Protein AF-A0A0A1TQZ2-F1 (afdb_monomer_lite)

Secondary structure (DSSP, 8-state):
----------------PPPEEEEEESTTSS-EESSS----TT-EEEEEEPSEEEEEEEE-TT-TTSPPTT--B---EEESSS-EEEEE--TTS-TT-TT-EEEEE-

Structure (mmCIF, N/CA/C/O backbone):
data_AF-A0A0A1TQZ2-F1
#
_entry.id   AF-A0A0A1TQZ2-F1
#
loop_
_atom_site.group_PDB
_atom_site.id
_atom_site.type_symbol
_atom_site.label_atom_id
_atom_site.label_alt_id
_atom_site.label_comp_id
_atom_site.label_asym_id
_atom_site.label_entity_id
_atom_site.label_seq_id
_atom_site.pdbx_PDB_ins_code
_atom_site.Cartn_x
_atom_site.Cartn_y
_atom_site.Cartn_z
_atom_site.occupancy
_atom_site.B_iso_or_equiv
_atom_site.auth_seq_id
_atom_site.auth_comp_id
_atom_site.auth_asym_id
_atom_site.auth_atom_id
_atom_site.pdbx_PDB_model_num
ATOM 1 N N . MET A 1 1 ? -65.900 -1.284 19.445 1.00 38.50 1 MET A N 1
ATOM 2 C CA . MET A 1 1 ? -64.768 -1.865 18.692 1.00 38.50 1 MET A CA 1
ATOM 3 C C . MET A 1 1 ? -63.836 -0.723 18.315 1.00 38.50 1 MET A C 1
ATOM 5 O O . MET A 1 1 ? -64.197 0.053 17.445 1.00 38.50 1 MET A O 1
ATOM 9 N N . HIS A 1 2 ? -62.726 -0.532 19.032 1.00 36.62 2 HIS A N 1
ATOM 10 C CA . HIS A 1 2 ? -61.707 0.471 18.688 1.00 36.62 2 HIS A CA 1
ATOM 11 C C . HIS A 1 2 ? -60.490 -0.275 18.140 1.00 36.62 2 HIS A C 1
ATOM 13 O O . HIS A 1 2 ? -59.915 -1.100 18.846 1.00 36.62 2 HIS A O 1
ATOM 19 N N . PHE A 1 3 ? -60.145 -0.021 16.878 1.00 53.34 3 PHE A N 1
ATOM 20 C CA . PHE A 1 3 ? -58.948 -0.552 16.232 1.00 53.34 3 PHE A CA 1
ATOM 21 C C . PHE A 1 3 ? -57.878 0.539 16.232 1.00 53.34 3 PHE A C 1
ATOM 23 O O . PHE A 1 3 ? -58.021 1.558 15.560 1.00 53.34 3 PHE A O 1
ATOM 30 N N . THR A 1 4 ? -56.825 0.338 17.017 1.00 63.91 4 THR A N 1
ATOM 31 C CA . THR A 1 4 ? -55.681 1.249 17.098 1.00 63.91 4 THR A CA 1
ATOM 32 C C . THR A 1 4 ? -54.674 0.853 16.021 1.00 63.91 4 THR A C 1
ATOM 34 O O . THR A 1 4 ? -53.982 -0.153 16.148 1.00 63.91 4 THR A O 1
ATOM 37 N N . THR A 1 5 ? -54.607 1.609 14.930 1.00 61.78 5 THR A N 1
ATOM 38 C CA . THR A 1 5 ? -53.602 1.421 13.873 1.00 61.78 5 THR A CA 1
ATOM 39 C C . THR A 1 5 ? -52.278 2.061 14.284 1.00 61.78 5 THR A C 1
ATOM 41 O O . THR A 1 5 ? -52.148 3.283 14.270 1.00 61.78 5 THR A O 1
ATOM 44 N N . SER A 1 6 ? -51.288 1.238 14.638 1.00 57.56 6 SER A N 1
ATOM 45 C CA . SER A 1 6 ? -49.895 1.669 14.806 1.00 57.56 6 SER A CA 1
ATOM 46 C C . SER A 1 6 ? -49.241 1.879 13.443 1.00 57.56 6 SER A C 1
ATOM 48 O O . SER A 1 6 ? -49.034 0.931 12.686 1.00 57.56 6 SER A O 1
ATOM 50 N N . THR A 1 7 ? -48.891 3.122 13.131 1.00 62.25 7 THR A N 1
ATOM 51 C CA . THR A 1 7 ? -48.046 3.468 11.989 1.00 62.25 7 THR A CA 1
ATOM 52 C C . THR A 1 7 ? -46.588 3.157 12.325 1.00 62.25 7 THR A C 1
ATOM 54 O O . THR A 1 7 ? -45.971 3.806 13.166 1.00 62.25 7 THR A O 1
ATOM 57 N N . VAL A 1 8 ? -46.020 2.141 11.676 1.00 65.12 8 VAL A N 1
ATOM 58 C CA . VAL A 1 8 ? -44.579 1.868 11.739 1.00 65.12 8 VAL A CA 1
ATOM 59 C C . VAL A 1 8 ? -43.886 2.805 10.751 1.00 65.12 8 VAL A C 1
ATOM 61 O O . VAL A 1 8 ? -44.010 2.640 9.540 1.00 65.12 8 VAL A O 1
ATOM 64 N N . VAL A 1 9 ? -43.172 3.809 11.260 1.00 65.00 9 VAL A N 1
ATOM 65 C CA . VAL A 1 9 ? -42.272 4.639 10.448 1.00 65.00 9 VAL A CA 1
ATOM 66 C C . VAL A 1 9 ? -40.970 3.860 10.267 1.00 65.00 9 VAL A C 1
ATOM 68 O O . VAL A 1 9 ? -40.192 3.710 11.207 1.00 65.00 9 VAL A O 1
ATOM 71 N N . ALA A 1 10 ? -40.739 3.332 9.066 1.00 64.31 10 ALA A N 1
ATOM 72 C CA . ALA A 1 10 ? -39.459 2.735 8.702 1.00 64.31 10 ALA A CA 1
ATOM 73 C C . ALA A 1 10 ? -38.427 3.853 8.483 1.00 64.31 10 ALA A C 1
ATOM 75 O O . ALA A 1 10 ? -38.495 4.589 7.498 1.00 64.31 10 ALA A O 1
ATOM 76 N N . ALA A 1 11 ? -37.477 4.000 9.408 1.00 63.69 11 ALA A N 1
ATOM 77 C CA . ALA A 1 11 ? -36.326 4.872 9.215 1.00 63.69 11 ALA A CA 1
ATOM 78 C C . ALA A 1 11 ? -35.381 4.234 8.184 1.00 63.69 11 ALA A C 1
ATOM 80 O O . ALA A 1 11 ? -34.776 3.193 8.440 1.00 63.69 11 ALA A O 1
ATOM 81 N N . LEU A 1 12 ? -35.259 4.852 7.010 1.00 59.38 12 LEU A N 1
ATOM 82 C CA . LEU A 1 12 ? -34.229 4.506 6.036 1.00 59.38 12 LEU A CA 1
ATOM 83 C C . LEU A 1 12 ? -32.889 5.005 6.584 1.00 59.38 12 LEU A C 1
ATOM 85 O O . LEU A 1 12 ? -32.612 6.202 6.567 1.00 59.38 12 LEU A O 1
ATOM 89 N N . ALA A 1 13 ? -32.064 4.095 7.101 1.00 59.69 13 ALA A N 1
ATOM 90 C CA . ALA A 1 13 ? -30.681 4.408 7.423 1.00 59.69 13 ALA A CA 1
ATOM 91 C C . ALA A 1 13 ? -29.925 4.660 6.110 1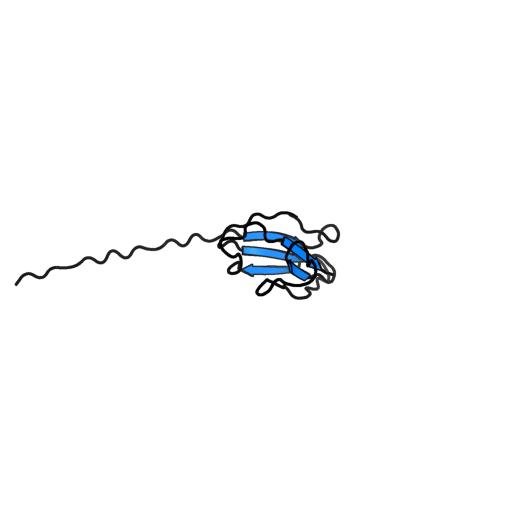.00 59.69 13 ALA A C 1
ATOM 93 O O . ALA A 1 13 ? -29.534 3.724 5.414 1.00 59.69 13 ALA A O 1
ATOM 94 N N . THR A 1 14 ? -29.728 5.926 5.747 1.00 55.84 14 THR A N 1
ATOM 95 C CA . THR A 1 14 ? -28.722 6.316 4.755 1.00 55.84 14 THR A CA 1
ATOM 96 C C . THR A 1 14 ? -27.351 5.963 5.318 1.00 55.84 14 THR A C 1
ATOM 98 O O . THR A 1 14 ? -26.793 6.705 6.124 1.00 55.84 14 THR A O 1
ATOM 101 N N . GLY A 1 15 ? -26.827 4.797 4.938 1.00 57.44 15 GLY A N 1
ATOM 102 C CA . GLY A 1 15 ? -25.435 4.448 5.192 1.00 57.44 15 GLY A CA 1
ATOM 103 C C . GLY A 1 15 ? -24.539 5.452 4.474 1.00 57.44 15 GLY A C 1
ATOM 104 O O . GLY A 1 15 ? -24.659 5.626 3.262 1.00 57.44 15 GLY A O 1
ATOM 105 N N . ALA A 1 16 ? -23.672 6.139 5.214 1.00 60.09 16 ALA A N 1
ATOM 106 C CA . ALA A 1 16 ? -22.617 6.934 4.607 1.00 60.09 16 ALA A CA 1
ATOM 107 C C . ALA A 1 16 ? -21.706 5.981 3.819 1.00 60.09 16 ALA A C 1
ATOM 109 O O . ALA A 1 16 ? -21.101 5.079 4.399 1.00 60.09 16 ALA A O 1
ATOM 110 N N . LEU A 1 17 ? -21.655 6.141 2.496 1.00 68.31 17 LEU A N 1
ATOM 111 C CA . LEU A 1 17 ? -20.662 5.461 1.672 1.00 68.31 17 LEU A CA 1
ATOM 112 C C . LEU A 1 17 ? -19.307 6.081 2.015 1.00 68.31 17 LEU A C 1
ATOM 114 O O . LEU A 1 17 ? -19.134 7.291 1.862 1.00 68.31 17 LEU A O 1
ATOM 118 N N . GLY A 1 18 ? -18.375 5.277 2.525 1.00 73.50 18 GLY A N 1
ATOM 119 C CA . GLY A 1 18 ? -17.022 5.758 2.777 1.00 73.50 18 GLY A CA 1
ATOM 120 C C . GLY A 1 18 ? -16.305 6.125 1.481 1.00 73.50 18 GLY A C 1
ATOM 121 O O . GLY A 1 18 ? -16.644 5.658 0.390 1.00 73.50 18 GLY A O 1
ATOM 122 N N . LYS A 1 19 ? -15.311 6.999 1.601 1.00 82.06 19 LYS A N 1
ATOM 123 C CA . LYS A 1 19 ? -14.514 7.501 0.485 1.00 82.06 19 LYS A CA 1
ATOM 124 C C . LYS A 1 19 ? -13.497 6.451 0.041 1.00 82.06 19 LYS A C 1
ATOM 126 O O . LYS A 1 19 ? -12.905 5.753 0.858 1.00 82.06 19 LYS A O 1
ATOM 131 N N . VAL A 1 20 ? -13.212 6.408 -1.260 1.00 83.88 20 VAL A N 1
ATOM 132 C CA . VAL A 1 20 ? -12.037 5.694 -1.780 1.00 83.88 20 VAL A CA 1
ATOM 133 C C . VAL A 1 20 ? -10.802 6.591 -1.658 1.00 83.88 20 VAL A C 1
ATOM 135 O O . VAL A 1 20 ? -10.809 7.749 -2.083 1.00 83.88 20 VAL A O 1
ATOM 138 N N . VAL A 1 21 ? -9.737 6.072 -1.053 1.00 84.19 21 VAL A N 1
ATOM 139 C CA . VAL A 1 21 ? -8.424 6.711 -0.969 1.00 84.19 21 VAL A CA 1
ATOM 140 C C . VAL A 1 21 ? -7.441 5.912 -1.810 1.00 84.19 21 VAL A C 1
ATOM 142 O O . VAL A 1 21 ? -7.085 4.789 -1.462 1.00 84.19 21 VAL A O 1
ATOM 145 N N . THR A 1 22 ? -6.993 6.503 -2.910 1.00 88.00 22 THR A N 1
ATOM 146 C CA . THR A 1 22 ? -6.009 5.881 -3.795 1.00 88.00 22 THR A CA 1
ATOM 147 C C . THR A 1 22 ? -4.590 6.107 -3.279 1.00 88.00 22 THR A C 1
ATOM 149 O O . THR A 1 22 ? -4.233 7.213 -2.868 1.00 88.00 22 THR A O 1
ATOM 152 N N . VAL A 1 23 ? -3.779 5.052 -3.331 1.00 87.00 23 VAL A N 1
ATOM 153 C CA . VAL A 1 23 ? -2.388 5.009 -2.884 1.00 87.00 23 VAL A CA 1
ATOM 154 C C . VAL A 1 23 ? -1.535 4.396 -3.984 1.00 87.00 23 VAL A C 1
ATOM 156 O O . VAL A 1 23 ? -1.659 3.217 -4.308 1.00 87.00 23 VAL A O 1
ATOM 159 N N . ASN A 1 24 ? -0.627 5.183 -4.544 1.00 90.06 24 ASN A N 1
ATOM 160 C CA . ASN A 1 24 ? 0.345 4.698 -5.511 1.00 90.06 24 ASN A CA 1
ATOM 161 C C . ASN A 1 24 ? 1.479 3.979 -4.782 1.00 90.06 24 ASN A C 1
ATOM 163 O O . ASN A 1 24 ? 2.133 4.554 -3.912 1.00 90.06 24 ASN A O 1
ATOM 167 N N . VAL A 1 25 ? 1.719 2.731 -5.163 1.00 89.19 25 VAL A N 1
ATOM 168 C CA . VAL A 1 25 ? 2.755 1.863 -4.616 1.00 89.19 25 VAL A CA 1
ATOM 169 C C . VAL A 1 25 ? 3.871 1.737 -5.635 1.00 89.19 25 VAL A C 1
ATOM 171 O O . VAL A 1 25 ? 3.676 1.216 -6.731 1.00 89.19 25 VAL A O 1
ATOM 174 N N . ALA A 1 26 ? 5.051 2.204 -5.252 1.00 88.81 26 ALA A N 1
ATOM 175 C CA . ALA A 1 26 ? 6.270 2.110 -6.036 1.00 88.81 26 ALA A CA 1
ATOM 176 C C . ALA A 1 26 ? 6.283 2.863 -7.385 1.00 88.81 26 ALA A C 1
ATOM 178 O O . ALA A 1 26 ? 7.023 2.502 -8.301 1.00 88.81 26 ALA A O 1
ATOM 179 N N . GLN A 1 27 ? 5.483 3.927 -7.519 1.00 88.44 27 GLN A N 1
ATOM 180 C CA . GLN A 1 27 ? 5.447 4.756 -8.734 1.00 88.44 27 GLN A CA 1
ATOM 181 C C . GLN A 1 27 ? 6.773 5.476 -9.003 1.00 88.44 27 GLN A C 1
ATOM 183 O O . GLN A 1 27 ? 7.227 5.545 -10.144 1.00 88.44 27 GLN A O 1
ATOM 188 N N . SER A 1 28 ? 7.383 6.005 -7.941 1.00 86.75 28 SER A N 1
ATOM 189 C CA . SER A 1 28 ? 8.590 6.833 -7.989 1.00 86.75 28 SER A CA 1
ATOM 190 C C . SER A 1 28 ? 9.619 6.309 -6.982 1.00 86.75 28 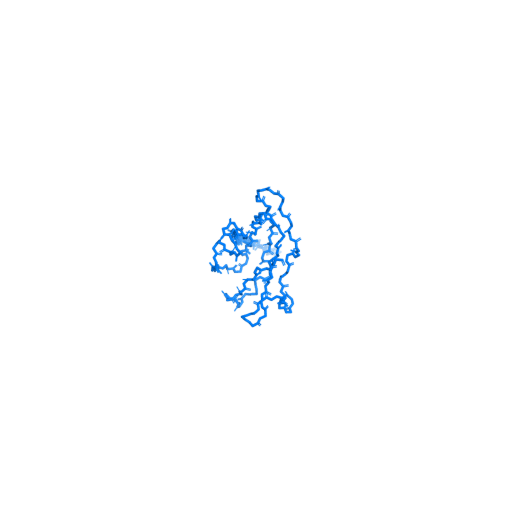SER A C 1
ATOM 192 O O . SER A 1 28 ? 9.941 6.970 -5.997 1.00 86.75 28 SER A O 1
ATOM 194 N N . GLY A 1 29 ? 10.101 5.080 -7.197 1.00 85.00 29 GLY A N 1
ATOM 195 C CA . GLY A 1 29 ? 10.951 4.353 -6.240 1.00 85.00 29 GLY A CA 1
ATOM 196 C C . GLY A 1 29 ? 10.132 3.615 -5.178 1.00 85.00 29 GLY A C 1
ATOM 197 O O . GLY A 1 29 ? 8.917 3.582 -5.280 1.00 85.00 29 GLY A O 1
ATOM 198 N N . LEU A 1 30 ? 10.766 3.024 -4.159 1.00 87.75 30 LEU A N 1
ATOM 199 C CA . LEU A 1 30 ? 10.096 2.215 -3.122 1.00 87.75 30 LEU A CA 1
ATOM 200 C C . LEU A 1 30 ? 9.341 3.079 -2.096 1.00 87.75 30 LEU A C 1
ATOM 202 O O . LEU A 1 30 ? 9.700 3.139 -0.923 1.00 87.75 30 LEU A O 1
ATOM 206 N N . THR A 1 31 ? 8.309 3.782 -2.554 1.00 87.88 31 THR A N 1
ATOM 207 C CA . THR A 1 31 ? 7.519 4.718 -1.750 1.00 87.88 31 THR A CA 1
ATOM 208 C C . THR A 1 31 ? 6.020 4.536 -1.966 1.00 87.88 31 THR A C 1
ATOM 210 O O . THR A 1 31 ? 5.575 4.032 -3.003 1.00 87.88 31 THR A O 1
ATOM 213 N N . PHE A 1 32 ? 5.247 4.979 -0.973 1.00 87.56 32 PHE A N 1
ATOM 214 C CA . PHE A 1 32 ? 3.816 5.230 -1.102 1.00 87.56 32 PHE A CA 1
ATOM 215 C C . PHE A 1 32 ? 3.568 6.690 -1.476 1.00 87.56 32 PHE A C 1
ATOM 217 O O . PHE A 1 32 ? 4.236 7.588 -0.958 1.00 87.56 32 PHE A O 1
ATOM 224 N N . SER A 1 33 ? 2.582 6.940 -2.335 1.00 89.50 33 SER A N 1
ATOM 225 C CA . SER A 1 33 ? 2.094 8.288 -2.623 1.00 89.50 33 SER A CA 1
ATOM 226 C C . SER A 1 33 ? 0.560 8.321 -2.619 1.00 89.50 33 SER A C 1
ATOM 228 O O . SER A 1 33 ? -0.050 7.716 -3.501 1.00 89.50 33 SER A O 1
ATOM 230 N N . PRO A 1 34 ? -0.080 9.012 -1.659 1.00 87.19 34 PRO A N 1
ATOM 231 C CA . PRO A 1 34 ? 0.536 9.704 -0.522 1.00 87.19 34 PRO A CA 1
ATOM 232 C C . PRO A 1 34 ? 1.194 8.733 0.478 1.00 87.19 34 PRO A C 1
ATOM 234 O O . PRO A 1 34 ? 0.779 7.585 0.607 1.00 87.19 34 PRO A O 1
ATOM 237 N N . ASN A 1 35 ? 2.223 9.203 1.189 1.00 81.81 35 ASN A N 1
ATOM 238 C CA . ASN A 1 35 ? 2.933 8.432 2.223 1.00 81.81 35 ASN A CA 1
ATOM 239 C C . ASN A 1 35 ? 2.305 8.554 3.620 1.00 81.81 35 ASN A C 1
ATOM 241 O O . ASN A 1 35 ? 2.731 7.869 4.543 1.00 81.81 35 ASN A O 1
ATOM 245 N N . ASN A 1 36 ? 1.316 9.433 3.771 1.00 79.75 36 ASN A N 1
ATOM 246 C CA . ASN A 1 36 ? 0.522 9.583 4.975 1.00 79.75 36 ASN A CA 1
ATOM 247 C C . ASN A 1 36 ? -0.948 9.691 4.575 1.00 79.75 36 ASN A C 1
ATOM 249 O O . ASN A 1 36 ? -1.313 10.536 3.753 1.00 79.75 36 ASN A O 1
ATOM 253 N N . ILE A 1 37 ? -1.783 8.820 5.133 1.00 76.62 37 ILE A N 1
ATOM 254 C CA . ILE A 1 37 ? -3.197 8.712 4.790 1.00 76.62 37 ILE A CA 1
ATOM 255 C C . ILE A 1 37 ? -3.994 8.739 6.078 1.00 76.62 37 ILE A C 1
ATOM 257 O O . ILE A 1 37 ? -3.856 7.857 6.917 1.00 76.62 37 ILE A O 1
ATOM 261 N N . LYS A 1 38 ? -4.889 9.718 6.185 1.00 74.81 38 LYS A N 1
ATOM 262 C CA . LYS A 1 38 ? -5.960 9.698 7.172 1.00 74.81 38 LYS A CA 1
ATOM 263 C C . LYS A 1 38 ? -7.223 9.184 6.484 1.00 74.81 38 LYS A C 1
ATOM 265 O O . LYS A 1 38 ? -7.746 9.861 5.598 1.00 74.81 38 LYS A O 1
ATOM 270 N N . ALA A 1 39 ? -7.663 7.988 6.858 1.00 72.94 39 ALA A N 1
ATOM 271 C CA . ALA A 1 39 ? -8.890 7.367 6.368 1.00 72.94 39 ALA A CA 1
ATOM 272 C C . ALA A 1 39 ? -9.849 7.156 7.542 1.00 72.94 39 ALA A C 1
ATOM 274 O O . ALA A 1 39 ? -9.431 6.726 8.619 1.00 72.94 39 ALA A O 1
ATOM 275 N N . ASP A 1 40 ? -11.119 7.491 7.343 1.00 73.56 40 ASP A N 1
ATOM 276 C CA . ASP A 1 40 ? -12.144 7.336 8.368 1.00 73.56 40 ASP A CA 1
ATOM 277 C C . ASP A 1 40 ? -12.792 5.942 8.275 1.00 73.56 40 ASP A C 1
ATOM 279 O O . ASP A 1 40 ? -12.641 5.206 7.296 1.00 73.56 40 ASP A O 1
ATOM 283 N N . LYS A 1 41 ? -13.518 5.533 9.322 1.00 72.94 41 LYS A N 1
ATOM 284 C CA . LYS A 1 41 ? -14.193 4.229 9.330 1.00 72.94 41 LYS A CA 1
ATOM 285 C C . LYS A 1 41 ? -15.175 4.135 8.158 1.00 72.94 41 LYS A C 1
ATOM 287 O O . LYS A 1 41 ? -16.091 4.945 8.054 1.00 72.94 41 LYS A O 1
ATOM 292 N N . GLY A 1 42 ? -15.036 3.083 7.355 1.00 73.75 42 GLY A N 1
ATOM 293 C CA . GLY A 1 42 ? -15.870 2.844 6.176 1.00 73.75 42 GLY A CA 1
ATOM 294 C C . GLY A 1 42 ? -15.222 3.296 4.870 1.00 73.75 42 GLY A C 1
ATOM 295 O O . GLY A 1 42 ? -15.698 2.887 3.811 1.00 73.75 42 GLY A O 1
ATOM 296 N N . ASP A 1 43 ? -14.131 4.066 4.926 1.00 77.94 43 ASP A N 1
ATOM 297 C CA . ASP A 1 43 ? -13.320 4.370 3.751 1.00 77.94 43 ASP A CA 1
ATOM 298 C C . ASP A 1 43 ? -12.685 3.100 3.172 1.00 77.94 43 ASP A C 1
ATOM 300 O O . ASP A 1 43 ? -12.469 2.090 3.843 1.00 77.94 43 ASP A O 1
ATOM 304 N N . THR A 1 44 ? -12.377 3.158 1.885 1.00 79.25 44 THR A N 1
ATOM 305 C CA . THR A 1 44 ? -11.737 2.087 1.121 1.00 79.25 44 THR A CA 1
ATOM 306 C C . THR A 1 44 ? -10.358 2.556 0.699 1.00 79.25 44 THR A C 1
ATOM 308 O O . THR A 1 44 ? -10.227 3.655 0.168 1.00 79.25 44 THR A O 1
ATOM 311 N N . LEU A 1 45 ? -9.330 1.736 0.909 1.00 82.62 45 LEU A N 1
ATOM 312 C CA . LEU A 1 45 ? -7.992 2.025 0.399 1.00 82.62 45 LEU A CA 1
ATOM 313 C C . LEU A 1 45 ? -7.795 1.284 -0.922 1.00 82.62 45 LEU A C 1
ATOM 315 O O . LEU A 1 45 ? -8.033 0.083 -1.023 1.00 82.62 45 LEU A O 1
ATOM 319 N N . GLU A 1 46 ? -7.361 1.998 -1.949 1.00 85.94 46 GLU A N 1
ATOM 320 C CA . GLU A 1 46 ? -7.095 1.436 -3.266 1.00 85.94 46 GLU A CA 1
ATOM 321 C C . GLU A 1 46 ? -5.604 1.549 -3.567 1.00 85.94 46 GLU A C 1
ATOM 323 O O . GLU A 1 46 ? -5.080 2.649 -3.724 1.00 85.94 46 GLU A O 1
ATOM 328 N N . PHE A 1 47 ? -4.909 0.415 -3.645 1.00 87.00 47 PHE A N 1
ATOM 329 C CA . PHE A 1 47 ? -3.468 0.389 -3.877 1.00 87.00 47 PHE A CA 1
ATOM 330 C C . PHE A 1 47 ? -3.176 0.155 -5.358 1.00 87.00 47 PHE A C 1
ATOM 332 O O . PHE A 1 47 ? -3.563 -0.863 -5.933 1.00 87.00 47 PHE A O 1
ATOM 339 N N . HIS A 1 48 ? -2.481 1.099 -5.986 1.00 89.56 48 HIS A N 1
ATOM 340 C CA . HIS A 1 48 ? -2.045 1.012 -7.378 1.00 89.56 48 HIS A CA 1
ATOM 341 C C . HIS A 1 48 ? -0.585 0.588 -7.420 1.00 89.56 48 HIS A C 1
ATOM 343 O O . HIS A 1 48 ? 0.307 1.373 -7.114 1.00 89.56 48 HIS A O 1
ATOM 349 N N . PHE A 1 49 ? -0.336 -0.657 -7.803 1.00 88.44 49 PHE A N 1
ATOM 350 C CA . PHE A 1 49 ? 0.996 -1.234 -7.898 1.00 88.44 49 PHE A CA 1
ATOM 351 C C . PHE A 1 49 ? 1.639 -0.903 -9.243 1.00 88.44 49 PHE A C 1
ATOM 353 O O . PHE A 1 49 ? 1.156 -1.303 -10.305 1.00 88.44 49 PHE A O 1
ATOM 360 N N . TYR A 1 50 ? 2.749 -0.179 -9.187 1.00 87.62 50 TYR A N 1
ATOM 361 C CA . TYR A 1 50 ? 3.606 0.112 -10.333 1.00 87.62 50 TYR A CA 1
ATOM 362 C C . TYR A 1 50 ? 4.608 -1.037 -10.555 1.00 87.62 50 TYR A C 1
ATOM 364 O O . TYR A 1 50 ? 4.633 -1.979 -9.758 1.00 87.62 50 TYR A O 1
ATOM 372 N N . PRO A 1 51 ? 5.379 -1.038 -11.663 1.00 88.50 51 PRO A N 1
ATOM 373 C CA . PRO A 1 51 ? 6.165 -2.196 -12.077 1.00 88.50 51 PRO A CA 1
ATOM 374 C C . PRO A 1 51 ? 7.063 -2.811 -10.994 1.00 88.50 51 PRO A C 1
ATOM 376 O O . PRO A 1 51 ? 7.521 -2.123 -10.077 1.00 88.50 51 PRO A O 1
ATOM 379 N N . ASN A 1 52 ? 7.385 -4.093 -11.197 1.00 85.38 52 ASN A N 1
ATOM 380 C CA . ASN A 1 52 ? 8.068 -5.025 -10.285 1.00 85.38 52 ASN A CA 1
ATOM 381 C C . ASN A 1 52 ? 7.110 -5.788 -9.350 1.00 85.38 52 ASN A C 1
ATOM 383 O O . ASN A 1 52 ? 5.901 -5.832 -9.577 1.00 85.38 52 ASN A O 1
ATOM 387 N N . SER A 1 53 ? 7.688 -6.501 -8.380 1.00 87.06 53 SER A N 1
ATOM 388 C CA . SER A 1 53 ? 6.972 -7.275 -7.365 1.00 87.06 53 SER A CA 1
ATOM 389 C C . SER A 1 53 ? 6.954 -6.468 -6.075 1.00 87.06 53 SER A C 1
ATOM 391 O O . SER A 1 53 ? 8.016 -6.102 -5.589 1.00 87.06 53 SER A O 1
ATOM 393 N N . HIS A 1 54 ? 5.763 -6.179 -5.559 1.00 88.12 54 HIS A N 1
ATOM 394 C CA . HIS A 1 54 ? 5.582 -5.403 -4.334 1.00 88.12 54 HIS A CA 1
ATOM 395 C C . HIS A 1 54 ? 4.433 -5.980 -3.518 1.00 88.12 54 HIS A C 1
ATOM 397 O O . HIS A 1 54 ? 3.499 -6.562 -4.068 1.00 88.12 54 HIS A O 1
ATOM 403 N N . SER A 1 55 ? 4.448 -5.767 -2.211 1.00 85.75 55 SER A N 1
ATOM 404 C CA . SER A 1 55 ? 3.296 -6.016 -1.351 1.00 85.75 55 SER A CA 1
ATOM 405 C C . SER A 1 55 ? 3.088 -4.909 -0.333 1.00 85.75 55 SER A C 1
ATOM 407 O O . SER A 1 55 ? 4.015 -4.195 0.041 1.00 85.75 55 SER A O 1
ATOM 409 N N . VAL A 1 56 ? 1.838 -4.776 0.101 1.00 85.31 56 VAL A N 1
ATOM 410 C CA . VAL A 1 56 ? 1.418 -3.857 1.152 1.00 85.31 56 VAL A CA 1
ATOM 411 C C . VAL A 1 56 ? 1.040 -4.665 2.376 1.00 85.31 56 VAL A C 1
ATOM 413 O O . VAL A 1 56 ? 0.252 -5.613 2.296 1.00 85.31 56 VAL A O 1
ATOM 416 N N . VAL A 1 57 ? 1.604 -4.278 3.512 1.00 81.75 57 VAL A N 1
ATOM 417 C CA . VAL A 1 57 ? 1.313 -4.884 4.804 1.00 81.75 57 VAL A CA 1
ATOM 418 C C . VAL A 1 57 ? 0.920 -3.815 5.814 1.00 81.75 57 VAL A C 1
ATOM 420 O O . VAL A 1 57 ? 1.512 -2.736 5.867 1.00 81.75 57 VAL A O 1
ATOM 423 N N . GLN A 1 58 ? -0.101 -4.124 6.605 1.00 78.19 58 GLN A N 1
ATOM 424 C CA . GLN A 1 58 ? -0.489 -3.343 7.769 1.00 78.19 58 GLN A CA 1
ATOM 425 C C . GLN A 1 58 ? 0.404 -3.738 8.945 1.00 78.19 58 GLN A C 1
ATOM 427 O O . GLN A 1 58 ? 0.301 -4.860 9.445 1.00 78.19 58 GLN A O 1
ATOM 432 N N . GLY A 1 59 ? 1.285 -2.840 9.375 1.00 72.50 59 GLY A N 1
ATOM 433 C CA . GLY A 1 59 ? 2.241 -3.105 10.449 1.00 72.50 59 GLY A CA 1
ATOM 434 C C . GLY A 1 59 ? 2.092 -2.128 11.610 1.00 72.50 59 GLY A C 1
ATOM 435 O O . GLY A 1 59 ? 1.474 -1.072 11.483 1.00 72.50 59 GLY A O 1
ATOM 436 N N . ASP A 1 60 ? 2.715 -2.463 12.736 1.00 67.9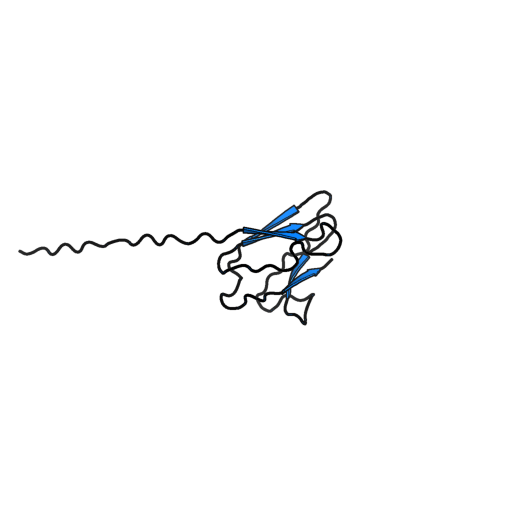4 60 ASP A N 1
ATOM 437 C CA . ASP A 1 60 ? 3.054 -1.477 13.759 1.00 67.94 60 ASP A CA 1
ATOM 438 C C . ASP A 1 60 ? 4.429 -0.870 13.434 1.00 67.94 60 ASP A C 1
ATOM 440 O O . ASP A 1 60 ? 5.232 -1.490 12.731 1.00 67.94 60 ASP A O 1
ATOM 444 N N . GLY A 1 61 ? 4.709 0.327 13.965 1.00 62.91 61 GLY A N 1
ATOM 445 C CA . GLY A 1 61 ? 5.987 1.057 13.871 1.00 62.91 61 GLY A CA 1
ATOM 446 C C . GLY A 1 61 ? 7.264 0.200 13.948 1.00 62.91 61 GLY A C 1
ATOM 447 O O . GLY A 1 61 ? 8.305 0.575 13.408 1.00 62.91 61 GLY A O 1
ATOM 448 N N . SER A 1 62 ? 7.175 -0.949 14.617 1.00 65.94 62 SER A N 1
ATOM 449 C CA . SER A 1 62 ? 8.272 -1.822 15.022 1.00 65.94 62 SER A CA 1
ATOM 450 C C . SER A 1 62 ? 8.466 -3.028 14.093 1.00 65.94 62 SER A C 1
ATOM 452 O O . SER A 1 62 ? 9.505 -3.691 14.163 1.00 65.94 62 SER A O 1
ATOM 454 N N . LYS A 1 63 ? 7.482 -3.354 13.243 1.00 63.97 63 LYS A N 1
ATOM 455 C CA . LYS A 1 63 ? 7.414 -4.605 12.465 1.00 63.97 63 LYS A CA 1
ATOM 456 C C . LYS A 1 63 ? 7.029 -4.344 11.004 1.00 63.97 63 LYS A C 1
ATOM 458 O O . LYS A 1 63 ? 6.010 -4.822 10.519 1.00 63.97 63 LYS A O 1
ATOM 463 N N . ALA A 1 64 ? 7.901 -3.662 10.263 1.00 60.56 64 ALA A N 1
ATOM 464 C CA . ALA A 1 64 ? 7.652 -3.278 8.867 1.00 60.56 64 ALA A CA 1
ATOM 465 C C . ALA A 1 64 ? 7.325 -4.438 7.898 1.00 60.56 64 ALA A C 1
ATOM 467 O O . ALA A 1 64 ? 6.704 -4.223 6.864 1.00 60.56 64 ALA A O 1
ATOM 468 N N . CYS A 1 65 ? 7.741 -5.668 8.210 1.00 67.12 65 CYS A N 1
ATOM 469 C CA . CYS A 1 65 ? 7.592 -6.818 7.310 1.00 67.12 65 CYS A CA 1
ATOM 470 C C . CYS A 1 65 ? 6.647 -7.904 7.841 1.00 67.12 65 CYS A C 1
ATOM 472 O O . CYS A 1 65 ? 6.552 -8.965 7.226 1.00 67.12 65 CYS A O 1
ATOM 474 N N . GLN A 1 66 ? 5.988 -7.689 8.984 1.00 67.75 66 GLN A N 1
ATOM 475 C CA . GLN A 1 66 ? 5.032 -8.650 9.532 1.00 67.75 66 GLN A CA 1
ATOM 476 C C . GLN A 1 66 ? 3.671 -7.982 9.697 1.00 67.75 66 GLN A C 1
ATOM 478 O O . GLN A 1 66 ? 3.603 -6.939 10.347 1.00 67.75 66 GLN A O 1
ATOM 483 N N . PRO A 1 67 ? 2.593 -8.565 9.141 1.00 66.75 67 PRO A N 1
ATOM 484 C CA . PRO A 1 67 ? 1.263 -8.066 9.425 1.00 66.75 67 PRO A CA 1
ATOM 485 C C . PRO A 1 67 ? 1.020 -8.141 10.928 1.00 66.75 67 PRO A C 1
ATOM 487 O O . PRO A 1 67 ? 1.358 -9.140 11.573 1.00 66.75 67 PRO A O 1
ATOM 490 N N . ILE A 1 68 ? 0.416 -7.093 11.481 1.00 73.69 68 ILE A N 1
ATOM 491 C CA . ILE A 1 68 ? -0.131 -7.168 12.835 1.00 73.69 68 ILE A CA 1
ATOM 492 C C . ILE A 1 68 ? -1.157 -8.306 12.913 1.00 73.69 68 ILE A C 1
ATOM 494 O O . ILE A 1 68 ? -1.725 -8.728 11.902 1.00 73.69 68 ILE A O 1
ATOM 498 N N . ALA A 1 69 ? -1.409 -8.829 14.112 1.00 73.88 69 ALA A N 1
ATOM 499 C CA . ALA A 1 69 ? -2.409 -9.878 14.292 1.00 73.88 69 ALA A CA 1
ATOM 500 C C . ALA A 1 69 ? -3.790 -9.390 13.809 1.00 73.88 69 ALA A C 1
ATOM 502 O O . ALA A 1 69 ? -4.324 -8.416 14.331 1.00 73.88 69 ALA A O 1
ATOM 503 N N . GLY A 1 70 ? -4.350 -10.056 12.794 1.00 73.38 70 GLY A N 1
ATOM 504 C CA . GLY A 1 70 ? -5.603 -9.639 12.148 1.00 73.38 70 GLY A CA 1
ATOM 505 C C . GLY A 1 70 ? -5.473 -8.460 11.171 1.00 73.38 70 GLY A C 1
ATOM 506 O O . GLY A 1 70 ? -6.490 -7.975 10.681 1.00 73.38 70 GLY A O 1
ATOM 507 N N . GLY A 1 71 ? -4.251 -8.006 10.884 1.00 74.81 71 GLY A N 1
ATOM 508 C CA . GLY A 1 71 ? -3.960 -6.934 9.936 1.00 74.81 71 GLY A CA 1
ATOM 509 C C . GLY A 1 71 ? -3.969 -7.387 8.478 1.00 74.81 71 GLY A C 1
ATOM 510 O O . GLY A 1 71 ? -3.927 -8.576 8.158 1.00 74.81 71 GLY A O 1
ATOM 511 N N . PHE A 1 72 ? -4.003 -6.411 7.576 1.00 78.56 72 PHE A N 1
ATOM 512 C CA . PHE A 1 72 ? -3.998 -6.654 6.140 1.00 78.56 72 PHE A CA 1
ATOM 513 C C . PHE A 1 72 ? -2.623 -7.068 5.596 1.00 78.56 72 PHE A C 1
ATOM 515 O O . PHE A 1 72 ? -1.587 -6.499 5.946 1.00 78.56 72 PHE A O 1
ATOM 522 N N . TYR A 1 73 ? -2.639 -8.003 4.646 1.00 83.06 73 TYR A N 1
ATOM 523 C CA . TYR A 1 73 ? -1.520 -8.306 3.762 1.00 83.06 73 TYR A CA 1
ATOM 524 C C . TYR A 1 73 ? -2.045 -8.527 2.341 1.00 83.06 73 TYR A C 1
ATOM 526 O O . TYR A 1 73 ? -2.894 -9.392 2.127 1.00 83.06 73 TYR A O 1
ATOM 534 N N . SER A 1 74 ? -1.539 -7.768 1.364 1.00 81.56 74 SER A N 1
ATOM 535 C CA . SER A 1 74 ? -2.011 -7.855 -0.028 1.00 81.56 74 SER A CA 1
ATOM 536 C C . SER A 1 74 ? -1.574 -9.127 -0.757 1.00 81.56 74 SER A C 1
ATOM 538 O O . SER A 1 74 ? -2.100 -9.423 -1.827 1.00 81.56 74 SER A O 1
ATOM 540 N N . GLY A 1 75 ? -0.560 -9.834 -0.247 1.00 83.06 75 GLY A N 1
ATOM 541 C CA . GLY A 1 75 ? 0.235 -10.740 -1.077 1.00 83.06 75 GLY A CA 1
ATOM 542 C C . GLY A 1 75 ? 1.140 -9.976 -2.050 1.00 83.06 75 GLY A C 1
ATOM 543 O O . GLY A 1 75 ? 0.974 -8.772 -2.260 1.00 83.06 75 GLY A O 1
ATOM 544 N N . VAL A 1 76 ? 2.113 -10.674 -2.641 1.00 85.81 76 VAL A N 1
ATOM 545 C CA . VAL A 1 76 ? 3.002 -10.096 -3.663 1.00 85.81 76 VAL A CA 1
ATOM 546 C C . VAL A 1 76 ? 2.218 -9.851 -4.949 1.00 85.81 76 VAL A C 1
ATOM 548 O O . VAL A 1 76 ? 1.828 -10.792 -5.644 1.00 85.81 76 VAL A O 1
ATOM 551 N N . VAL A 1 77 ? 2.040 -8.580 -5.289 1.00 85.31 77 VAL A N 1
ATOM 552 C CA . VAL A 1 77 ? 1.453 -8.119 -6.542 1.00 85.31 77 VAL A CA 1
ATOM 553 C C . VAL A 1 77 ? 2.583 -7.860 -7.531 1.00 85.31 77 VAL A C 1
ATOM 555 O O . VAL A 1 77 ? 3.496 -7.078 -7.266 1.00 85.31 77 VAL A O 1
ATOM 558 N N . LYS A 1 78 ? 2.537 -8.539 -8.681 1.00 84.25 78 LYS A N 1
ATOM 559 C CA . LYS A 1 78 ? 3.484 -8.323 -9.780 1.00 84.25 78 LYS A CA 1
ATOM 560 C C . LYS A 1 78 ? 2.839 -7.448 -10.844 1.00 84.25 78 LYS A C 1
ATOM 562 O O . LYS A 1 78 ? 1.800 -7.823 -11.379 1.00 84.25 78 LYS A O 1
ATOM 567 N N . SER A 1 79 ? 3.484 -6.342 -11.200 1.00 81.56 79 SER A N 1
ATOM 568 C CA . SER A 1 79 ? 3.103 -5.543 -12.366 1.00 81.56 79 SER A CA 1
ATOM 569 C C . SER A 1 79 ? 4.223 -5.571 -13.411 1.00 81.56 79 SER A C 1
ATOM 571 O O . SER A 1 79 ? 5.369 -5.223 -13.121 1.00 81.56 79 SER A O 1
ATOM 573 N N . SER A 1 80 ? 3.908 -6.026 -14.628 1.00 73.25 80 SER A N 1
ATOM 574 C CA . SER A 1 80 ? 4.864 -6.177 -15.742 1.00 73.25 80 SER A CA 1
ATOM 575 C C . SER A 1 80 ? 4.923 -4.965 -16.683 1.00 73.25 80 SER A C 1
ATOM 577 O O . SER A 1 80 ? 5.712 -4.963 -17.623 1.00 73.25 80 SER A O 1
ATOM 579 N N . GLY A 1 81 ? 4.104 -3.935 -16.445 1.00 64.81 81 GLY A N 1
ATOM 580 C CA . GLY A 1 81 ? 4.067 -2.699 -17.230 1.00 64.81 81 GLY A CA 1
ATOM 581 C C . GLY A 1 81 ? 2.775 -1.920 -16.976 1.00 64.81 81 GLY A C 1
ATOM 582 O O . GLY A 1 81 ? 1.691 -2.444 -17.208 1.00 64.81 81 GLY A O 1
ATOM 583 N N . GLY A 1 82 ? 2.891 -0.678 -16.498 1.00 67.25 82 GLY A N 1
ATOM 584 C CA . GLY A 1 82 ? 1.745 0.140 -16.078 1.00 67.25 82 GLY A CA 1
ATOM 585 C C . GLY A 1 82 ? 1.268 -0.136 -14.643 1.00 67.25 82 GLY A C 1
ATOM 586 O O . GLY A 1 82 ? 1.938 -0.820 -13.867 1.00 67.25 82 GLY A O 1
ATOM 587 N N . MET A 1 83 ? 0.124 0.450 -14.281 1.00 70.50 83 MET A N 1
ATOM 588 C CA . MET A 1 83 ? -0.505 0.310 -12.961 1.00 70.50 83 MET A CA 1
ATOM 589 C C . MET A 1 83 ? -1.381 -0.945 -12.901 1.00 70.50 83 MET A C 1
ATOM 591 O O . MET A 1 83 ? -2.233 -1.139 -13.765 1.00 70.50 83 MET A O 1
ATOM 595 N N . ASN A 1 84 ? -1.220 -1.755 -11.853 1.00 74.56 84 ASN A N 1
ATOM 596 C CA . ASN A 1 84 ? -2.188 -2.776 -11.450 1.00 74.56 84 ASN A CA 1
ATOM 597 C C . ASN A 1 84 ? -2.922 -2.306 -10.191 1.00 74.56 84 ASN A C 1
ATOM 599 O O . ASN A 1 84 ? -2.296 -2.103 -9.152 1.00 74.56 84 ASN A O 1
ATOM 603 N N . ALA A 1 85 ? -4.241 -2.130 -10.269 1.00 66.88 85 ALA A N 1
ATOM 604 C CA . ALA A 1 85 ? -5.047 -1.731 -9.120 1.00 66.88 85 ALA A CA 1
ATOM 605 C C . ALA A 1 85 ? -5.482 -2.959 -8.313 1.00 66.88 85 ALA A C 1
ATOM 607 O O . ALA A 1 85 ? -6.044 -3.906 -8.863 1.00 66.88 85 ALA A O 1
ATOM 608 N N . SER A 1 86 ? -5.252 -2.919 -7.003 1.00 69.81 86 SER A N 1
ATOM 609 C CA . SER A 1 86 ? -5.832 -3.855 -6.046 1.00 69.81 86 SER A CA 1
ATOM 610 C C . SER A 1 86 ? -6.714 -3.063 -5.084 1.00 69.81 86 SER A C 1
ATOM 612 O O . SER A 1 86 ? -6.236 -2.182 -4.364 1.00 69.81 86 SER A O 1
ATOM 614 N N . LEU A 1 87 ? -8.020 -3.337 -5.117 1.00 62.56 87 LEU A N 1
ATOM 615 C CA . LEU A 1 87 ? -9.007 -2.639 -4.298 1.00 62.56 87 LEU A CA 1
ATOM 616 C C . LEU A 1 87 ? -9.141 -3.334 -2.944 1.00 62.56 87 LEU A C 1
ATOM 618 O O . LEU A 1 87 ? -9.458 -4.524 -2.886 1.00 62.56 87 LEU A O 1
ATOM 622 N N . PHE A 1 88 ? -8.957 -2.585 -1.859 1.00 67.62 88 PHE A N 1
ATOM 623 C CA . PHE A 1 88 ? -9.149 -3.091 -0.511 1.00 67.62 88 PHE A CA 1
ATOM 624 C C . PHE A 1 88 ? -10.313 -2.384 0.190 1.00 67.62 88 PHE A C 1
ATOM 626 O O . PHE A 1 88 ? -10.227 -1.228 0.609 1.00 67.62 88 PHE A O 1
ATOM 633 N N . LEU A 1 89 ? -11.420 -3.114 0.338 1.00 57.69 89 LEU A N 1
ATOM 634 C CA . LEU A 1 89 ? -12.616 -2.658 1.043 1.00 57.69 89 LEU A CA 1
ATOM 635 C C . LEU A 1 89 ? -12.324 -2.607 2.548 1.00 57.69 89 LEU A C 1
ATOM 637 O O . LEU A 1 89 ? -12.194 -3.638 3.211 1.00 57.69 89 LEU A O 1
ATOM 641 N N . GLY A 1 90 ? -12.210 -1.387 3.075 1.00 53.81 90 GLY A N 1
ATOM 642 C CA . GLY A 1 90 ? -11.763 -1.070 4.430 1.00 53.81 90 GLY A CA 1
ATOM 643 C C . GLY A 1 90 ? -12.775 -1.376 5.534 1.00 53.81 90 GLY A C 1
ATOM 644 O O . GLY A 1 90 ? -12.978 -0.571 6.438 1.00 53.81 90 GLY A O 1
ATOM 645 N N . SER A 1 91 ? -13.349 -2.581 5.549 1.00 48.78 91 SER A N 1
ATOM 646 C CA . SER A 1 91 ? -14.000 -3.085 6.766 1.00 48.78 91 SER A CA 1
ATOM 647 C C . SER A 1 91 ? -12.989 -3.392 7.887 1.00 48.78 91 SER A C 1
ATOM 649 O O . SER A 1 91 ? -13.410 -3.746 8.988 1.00 48.78 91 SER A O 1
ATOM 651 N N . LEU A 1 92 ? -11.678 -3.273 7.627 1.00 48.88 92 LEU A N 1
ATOM 652 C CA . LEU A 1 92 ? -10.610 -3.554 8.593 1.00 48.88 92 LEU A CA 1
ATOM 653 C C . LEU A 1 92 ? -9.960 -2.311 9.213 1.00 48.88 92 LEU A C 1
ATOM 655 O O . LEU A 1 92 ? -9.030 -2.499 9.984 1.00 48.88 92 LEU A O 1
ATOM 659 N N . ILE A 1 93 ? -10.408 -1.074 8.936 1.00 54.16 93 ILE A N 1
ATOM 660 C CA . ILE A 1 93 ? -9.973 0.071 9.759 1.00 54.16 93 ILE A CA 1
ATOM 661 C C . ILE A 1 93 ? -10.694 -0.074 11.104 1.00 54.16 93 ILE A C 1
ATOM 663 O O . ILE A 1 93 ? -11.910 0.169 11.166 1.00 54.16 93 ILE A O 1
ATOM 667 N N . PRO A 1 94 ? -10.016 -0.509 12.186 1.00 48.00 94 PRO A N 1
ATOM 668 C CA . PRO A 1 94 ? -10.653 -0.570 13.486 1.00 48.00 94 PRO A CA 1
ATOM 669 C C . PRO A 1 94 ? -11.024 0.866 13.834 1.00 48.00 94 PRO A C 1
ATOM 671 O O . PRO A 1 94 ? -10.227 1.786 13.664 1.00 48.00 94 PRO A O 1
ATOM 674 N N . SER A 1 95 ? -12.243 1.079 14.321 1.00 44.66 95 SER A N 1
ATOM 675 C CA . SER A 1 95 ? -12.817 2.403 14.589 1.00 44.66 95 SER A CA 1
ATOM 676 C C . SER A 1 95 ? -12.099 3.234 15.664 1.00 44.66 95 SER A C 1
ATOM 678 O O . SER A 1 95 ? -12.666 4.207 16.149 1.00 44.66 95 SER A O 1
ATOM 680 N N . HIS A 1 96 ? -10.888 2.847 16.055 1.00 42.16 96 HIS A N 1
ATOM 681 C CA . HIS A 1 96 ? -10.102 3.460 17.112 1.00 42.16 96 HIS A CA 1
ATOM 682 C C . HIS A 1 96 ? -8.640 3.749 16.718 1.00 42.16 96 HIS A C 1
ATOM 684 O O . HIS A 1 96 ? -7.919 4.325 17.524 1.00 42.16 96 HIS A O 1
ATOM 690 N N . GLU A 1 97 ? -8.186 3.409 15.503 1.00 51.75 97 GLU A N 1
ATOM 691 C CA . GLU A 1 97 ? -6.762 3.533 15.154 1.00 51.75 97 GLU A CA 1
ATOM 692 C C . GLU A 1 97 ? -6.564 4.318 13.856 1.00 51.75 97 GLU A C 1
ATOM 694 O O . GLU A 1 97 ? -6.392 3.774 12.767 1.00 51.75 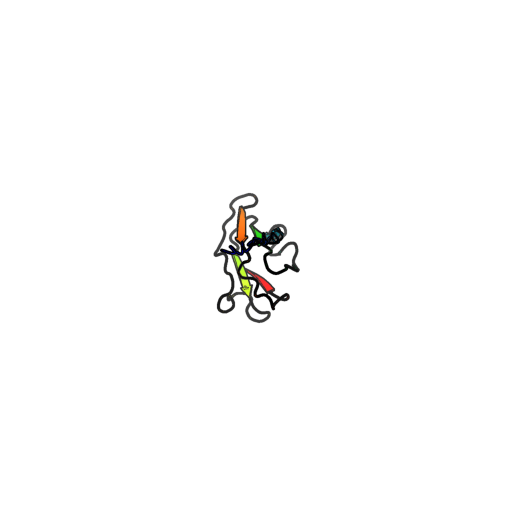97 GLU A O 1
ATOM 699 N N . GLN A 1 98 ? -6.612 5.645 13.994 1.00 46.06 98 GLN A N 1
ATOM 700 C CA . GLN A 1 98 ? -6.316 6.600 12.918 1.00 46.06 98 GLN A CA 1
ATOM 701 C C . GLN A 1 98 ? -4.812 6.652 12.565 1.00 46.06 98 GLN A C 1
ATOM 703 O O . GLN A 1 98 ? -4.440 7.387 11.657 1.00 46.06 98 GLN A O 1
ATOM 708 N N . ASP A 1 99 ? -3.983 5.832 13.227 1.00 53.44 99 ASP A N 1
ATOM 709 C CA . ASP A 1 99 ? -2.519 5.773 13.103 1.00 53.44 99 ASP A CA 1
ATOM 710 C C . ASP A 1 99 ? -2.034 4.410 12.569 1.00 53.44 99 ASP A C 1
ATOM 712 O O . ASP A 1 99 ? -1.020 3.862 13.000 1.00 53.44 99 ASP A O 1
ATOM 716 N N . THR A 1 100 ? -2.779 3.813 11.636 1.00 61.78 100 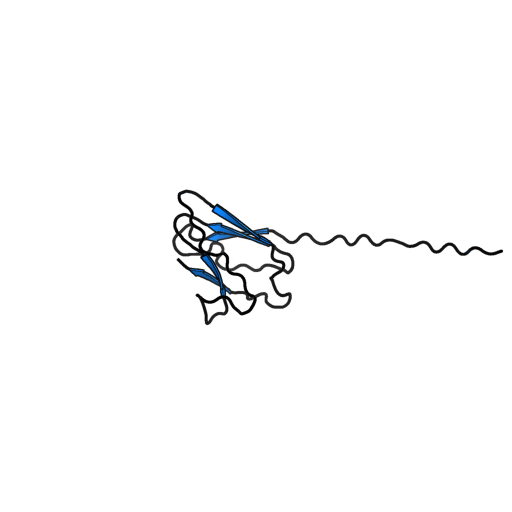THR A N 1
ATOM 717 C CA . THR A 1 100 ? -2.357 2.553 11.011 1.00 61.78 100 THR A CA 1
ATOM 718 C C . THR A 1 100 ? -1.171 2.803 10.077 1.00 61.78 100 THR A C 1
ATOM 720 O O . THR A 1 100 ? -1.309 3.520 9.085 1.00 61.78 100 THR A O 1
ATOM 723 N N . ASN A 1 101 ? -0.019 2.181 10.354 1.00 70.62 101 ASN A N 1
ATOM 724 C CA . ASN A 1 101 ? 1.157 2.322 9.501 1.00 70.62 101 ASN A CA 1
ATOM 725 C C . ASN A 1 101 ? 1.168 1.262 8.387 1.00 70.62 101 ASN A C 1
ATOM 727 O O . ASN A 1 101 ? 0.992 0.064 8.627 1.00 70.62 101 ASN A O 1
ATOM 731 N N . TRP A 1 102 ? 1.388 1.713 7.154 1.00 74.31 102 TRP A N 1
ATOM 732 C CA . TRP A 1 102 ? 1.458 0.856 5.973 1.00 74.31 102 TRP A CA 1
ATOM 733 C C . TRP A 1 102 ? 2.901 0.707 5.520 1.00 74.31 102 TRP A C 1
ATOM 735 O O . TRP A 1 102 ? 3.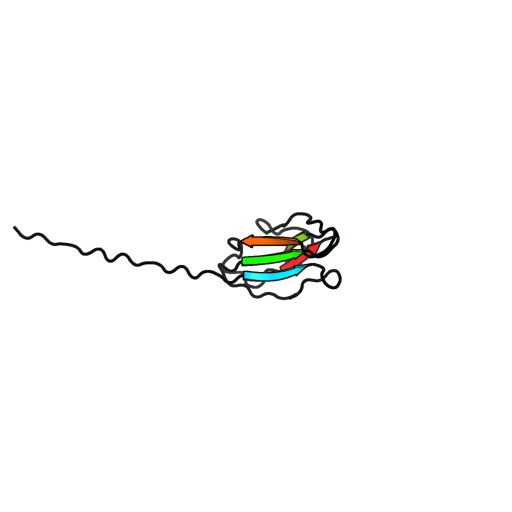625 1.693 5.382 1.00 74.31 102 TRP A O 1
ATOM 745 N N . TYR A 1 103 ? 3.309 -0.526 5.244 1.00 76.62 103 TYR A N 1
ATOM 746 C CA . TYR A 1 103 ? 4.668 -0.831 4.823 1.00 76.62 103 TYR A CA 1
ATOM 747 C C . TYR A 1 103 ? 4.699 -1.476 3.447 1.00 76.62 103 TYR A C 1
ATOM 749 O O . TYR A 1 103 ? 3.866 -2.322 3.111 1.00 76.62 103 TYR A O 1
ATOM 757 N N . LEU A 1 104 ? 5.684 -1.043 2.660 1.00 72.31 104 LEU A N 1
ATOM 758 C CA . LEU A 1 104 ? 5.989 -1.565 1.339 1.00 72.31 104 LEU A CA 1
ATOM 759 C C . LEU A 1 104 ? 7.079 -2.620 1.481 1.00 72.31 104 LEU A C 1
ATOM 761 O O . LEU A 1 104 ? 8.164 -2.328 1.984 1.00 72.31 104 LEU A O 1
ATOM 765 N N . THR A 1 105 ? 6.802 -3.824 1.004 1.00 68.44 105 THR A N 1
ATOM 766 C CA . THR A 1 105 ? 7.798 -4.889 0.879 1.00 68.44 105 THR A CA 1
ATOM 767 C C . THR A 1 105 ? 7.991 -5.250 -0.594 1.00 68.44 105 THR A C 1
ATOM 769 O O . THR A 1 105 ? 7.053 -5.134 -1.384 1.00 68.44 105 THR A O 1
ATOM 772 N N . VAL A 1 106 ? 9.219 -5.629 -0.961 1.00 65.50 106 VAL A N 1
ATOM 773 C CA . VAL A 1 106 ? 9.647 -6.008 -2.325 1.00 65.50 106 VAL A CA 1
ATOM 774 C C . VAL A 1 106 ? 9.892 -7.505 -2.443 1.00 65.50 106 VAL A C 1
ATOM 776 O O . VAL A 1 106 ? 10.295 -8.103 -1.418 1.00 65.50 106 VAL A O 1
#

Organism: NCBI:txid1531966

Radius of gyration: 19.97 Å; chains: 1; bounding box: 76×20×36 Å

Sequence (106 aa):
MHFTTSTVVAALATGALGKVVTVNVAQSGLTFSPNNIKADKGDTLEFHFYPNSHSVVQGDGSKACQPIAGGFYSGVVKSSGGMNASLFLGSLIPSHEQDTNWYLTV

Foldseek 3Di:
DDDDDDDDDDDDPPDPQFAEDEWEAQPPHRAIVVQADQGAQNYKYKYKYAADWKKKEFDDPVCQPDHDDVTDIPPIDHDHHGIDIDIGGPNPPPNPPSPTHMHMDD

pLDDT: mean 72.03, std 13.22, range [36.62, 90.06]

InterPro domains:
  IPR008972 Cupredoxin [G3DSA:2.60.40.420] (18-103)
  IPR008972 Cupredoxin [SSF49503] (17-73)
  IPR052953 Serine-rich & Multicopper Oxidase-related [PTHR34883] (5-80)